Protein AF-A0A533XCV8-F1 (afdb_monomer_lite)

Structure (mmCIF, N/CA/C/O backbone):
data_AF-A0A533XCV8-F1
#
_entry.id   AF-A0A533XCV8-F1
#
loop_
_atom_site.group_PDB
_atom_site.id
_atom_site.type_symbol
_atom_site.label_atom_id
_atom_site.label_alt_id
_atom_site.label_comp_id
_atom_site.label_asym_id
_atom_site.label_entity_id
_atom_site.label_seq_id
_atom_site.pdbx_PDB_ins_code
_atom_site.Cartn_x
_atom_site.Cartn_y
_atom_site.Cartn_z
_atom_site.occupancy
_atom_site.B_iso_or_equiv
_atom_site.auth_seq_id
_atom_site.auth_comp_id
_atom_site.auth_asym_id
_atom_site.auth_atom_id
_atom_site.pdbx_PDB_model_num
ATOM 1 N N . LYS A 1 1 ? -4.853 5.357 18.536 1.00 61.16 1 LYS A N 1
ATOM 2 C CA . LYS A 1 1 ? -4.078 4.094 18.663 1.00 61.16 1 LYS A CA 1
ATOM 3 C C . LYS A 1 1 ? -4.534 3.035 17.658 1.00 61.16 1 LYS A C 1
ATOM 5 O O . LYS A 1 1 ? -3.733 2.631 16.838 1.00 61.16 1 LYS A O 1
ATOM 10 N N . LYS A 1 2 ? -5.814 2.624 17.651 1.00 83.56 2 LYS A N 1
ATOM 11 C CA . LYS A 1 2 ? -6.290 1.543 16.761 1.00 83.56 2 LYS A CA 1
ATOM 12 C C . LYS A 1 2 ? -6.132 1.835 15.252 1.00 83.56 2 LYS A C 1
ATOM 14 O O . LYS A 1 2 ? -5.887 0.911 14.488 1.00 83.56 2 LYS A O 1
ATOM 19 N N . ILE A 1 3 ? -6.271 3.096 14.828 1.00 85.94 3 ILE A N 1
ATOM 20 C CA . ILE A 1 3 ? -6.169 3.492 13.410 1.00 85.94 3 ILE A CA 1
ATOM 21 C C . ILE A 1 3 ? -4.708 3.542 12.951 1.00 85.94 3 ILE A C 1
ATOM 23 O O . ILE A 1 3 ? -4.402 3.100 11.849 1.00 85.94 3 ILE A O 1
ATOM 27 N N . GLU A 1 4 ? -3.806 4.042 13.794 1.00 87.31 4 GLU A N 1
ATOM 28 C CA . GLU A 1 4 ? -2.370 4.082 13.510 1.00 87.31 4 GLU A CA 1
ATOM 29 C C . GLU A 1 4 ? -1.775 2.669 13.460 1.00 87.31 4 GLU A C 1
ATOM 31 O O . GLU A 1 4 ? -0.963 2.366 12.590 1.00 87.31 4 GLU A O 1
ATOM 36 N N . ASP A 1 5 ? -2.231 1.776 14.342 1.00 90.69 5 ASP A N 1
ATOM 37 C CA . ASP A 1 5 ? -1.840 0.365 14.310 1.00 90.69 5 ASP A CA 1
ATOM 38 C C . ASP A 1 5 ? -2.317 -0.308 13.008 1.00 90.69 5 ASP A C 1
ATOM 40 O O . ASP A 1 5 ? -1.562 -1.043 12.367 1.00 90.69 5 ASP A O 1
ATOM 44 N N . LEU A 1 6 ? -3.548 -0.007 12.573 1.00 90.81 6 LEU A N 1
ATOM 45 C CA . LEU A 1 6 ? -4.111 -0.500 11.314 1.00 90.81 6 LEU A CA 1
ATOM 46 C C . LEU A 1 6 ? -3.340 0.024 10.094 1.00 90.81 6 LEU A C 1
ATOM 48 O O . LEU A 1 6 ? -2.977 -0.756 9.211 1.00 90.81 6 LEU A O 1
ATOM 52 N N . SER A 1 7 ? -3.059 1.329 10.030 1.00 92.88 7 SER A N 1
ATOM 53 C CA . SER A 1 7 ? -2.321 1.917 8.908 1.00 92.88 7 SER A CA 1
ATOM 54 C C . SER A 1 7 ? -0.902 1.354 8.824 1.00 92.88 7 SER A C 1
ATOM 56 O O . SER A 1 7 ? -0.453 0.993 7.734 1.00 92.88 7 SER A O 1
ATOM 58 N N . GLN A 1 8 ? -0.234 1.162 9.965 1.00 94.25 8 GLN A N 1
ATOM 59 C CA . GLN A 1 8 ? 1.078 0.524 10.031 1.00 94.25 8 GLN A CA 1
ATOM 60 C C . GLN A 1 8 ? 1.030 -0.947 9.598 1.00 94.25 8 GLN A C 1
ATOM 62 O O . GLN A 1 8 ? 1.933 -1.410 8.894 1.00 94.25 8 GLN A O 1
ATOM 67 N N . GLN A 1 9 ? -0.013 -1.691 9.975 1.00 93.94 9 GLN A N 1
ATOM 68 C CA . GLN A 1 9 ? -0.202 -3.080 9.552 1.00 93.94 9 GLN A CA 1
ATOM 69 C C . GLN A 1 9 ? -0.364 -3.181 8.030 1.00 93.94 9 GLN A C 1
ATOM 71 O O . GLN A 1 9 ? 0.322 -3.983 7.391 1.00 93.94 9 GLN A O 1
ATOM 76 N N . ILE A 1 10 ? -1.214 -2.337 7.438 1.00 94.94 10 ILE A N 1
ATOM 77 C CA . ILE A 1 10 ? -1.440 -2.292 5.987 1.00 94.94 10 ILE A CA 1
ATOM 78 C C . ILE A 1 10 ? -0.156 -1.883 5.260 1.00 94.94 10 ILE A C 1
ATOM 80 O O . ILE A 1 10 ? 0.253 -2.559 4.318 1.00 94.94 10 ILE A O 1
ATOM 84 N N . TYR A 1 11 ? 0.521 -0.833 5.730 1.00 96.81 11 TYR A N 1
ATOM 85 C CA . TYR A 1 11 ? 1.778 -0.356 5.150 1.00 96.81 11 TYR A CA 1
ATOM 86 C C . TYR A 1 11 ? 2.883 -1.419 5.193 1.00 96.81 11 TYR A C 1
ATOM 88 O O . TYR A 1 11 ? 3.662 -1.584 4.247 1.00 96.81 11 TYR A O 1
ATOM 96 N N . THR A 1 12 ? 2.934 -2.188 6.284 1.00 96.31 12 THR A N 1
ATOM 97 C CA . THR A 1 12 ? 3.885 -3.291 6.443 1.00 96.31 12 THR A CA 1
ATOM 98 C C . THR A 1 12 ? 3.589 -4.414 5.459 1.00 96.31 12 THR A C 1
ATOM 100 O O . THR A 1 12 ? 4.494 -4.847 4.747 1.00 96.31 12 THR A O 1
ATOM 103 N N . ARG A 1 13 ? 2.324 -4.840 5.384 1.00 95.75 13 ARG A N 1
ATOM 104 C CA . ARG A 1 13 ? 1.868 -5.941 4.530 1.00 95.75 13 ARG A CA 1
ATOM 105 C C . ARG A 1 13 ? 2.032 -5.637 3.044 1.00 95.75 13 ARG A C 1
ATOM 107 O O . ARG A 1 13 ? 2.661 -6.415 2.335 1.00 95.75 13 ARG A O 1
ATOM 114 N N . LEU A 1 14 ? 1.522 -4.494 2.584 1.00 96.38 14 LEU A N 1
ATOM 115 C CA . LEU A 1 14 ? 1.618 -4.088 1.178 1.00 96.38 14 LEU A CA 1
ATOM 116 C C . LEU A 1 14 ? 3.056 -3.767 0.755 1.00 96.38 14 LEU A C 1
ATOM 118 O O . LEU A 1 14 ? 3.383 -3.860 -0.423 1.00 96.38 14 LEU A O 1
ATOM 122 N N . GLY A 1 15 ? 3.930 -3.436 1.707 1.00 96.56 15 GLY A N 1
ATOM 123 C CA . GLY A 1 15 ? 5.348 -3.220 1.444 1.00 96.56 15 GLY A CA 1
ATOM 124 C C . GLY A 1 15 ? 6.187 -4.490 1.309 1.00 96.56 15 GLY A C 1
ATOM 125 O O . GLY A 1 15 ? 7.312 -4.399 0.842 1.00 96.56 15 GLY A O 1
ATOM 126 N N . ALA A 1 16 ? 5.686 -5.664 1.703 1.00 96.06 16 ALA A N 1
ATOM 127 C CA . ALA A 1 16 ? 6.457 -6.908 1.636 1.00 96.06 16 ALA A CA 1
ATOM 128 C C . ALA A 1 16 ? 6.902 -7.320 0.210 1.00 96.06 16 ALA A C 1
ATOM 130 O O . ALA A 1 16 ? 8.022 -7.810 0.077 1.00 96.06 16 ALA A O 1
ATOM 131 N N . PRO A 1 17 ? 6.084 -7.158 -0.850 1.00 94.88 17 PRO A N 1
ATOM 132 C CA . PRO A 1 17 ? 6.507 -7.397 -2.235 1.00 94.88 17 PRO A CA 1
ATOM 133 C C . PRO A 1 17 ? 7.109 -6.154 -2.927 1.00 94.88 17 PRO A C 1
ATOM 135 O O . PRO A 1 17 ? 7.335 -6.192 -4.136 1.00 94.88 17 PRO A O 1
ATOM 138 N N . ALA A 1 18 ? 7.300 -5.041 -2.210 1.00 96.19 18 ALA A N 1
ATOM 139 C CA . ALA A 1 18 ? 7.815 -3.798 -2.775 1.00 96.19 18 ALA A CA 1
ATOM 140 C C . ALA A 1 18 ? 9.341 -3.717 -2.642 1.00 96.19 18 ALA A C 1
ATOM 142 O O . ALA A 1 18 ? 9.884 -4.038 -1.586 1.00 96.19 18 ALA A O 1
ATOM 143 N N . ASP A 1 19 ? 10.012 -3.235 -3.688 1.00 95.50 19 ASP A N 1
ATOM 144 C CA . ASP A 1 19 ? 11.443 -2.912 -3.644 1.00 95.50 19 ASP A CA 1
ATOM 145 C C . ASP A 1 19 ? 11.665 -1.663 -2.772 1.00 95.50 19 ASP A C 1
ATOM 147 O O . ASP A 1 19 ? 12.564 -1.624 -1.933 1.00 95.50 19 ASP A O 1
ATOM 151 N N . GLU A 1 20 ? 10.786 -0.666 -2.916 1.00 96.06 20 GLU A N 1
ATOM 152 C CA . GLU A 1 20 ? 10.763 0.549 -2.100 1.00 96.06 20 GLU A CA 1
ATOM 153 C C . GLU A 1 20 ? 9.32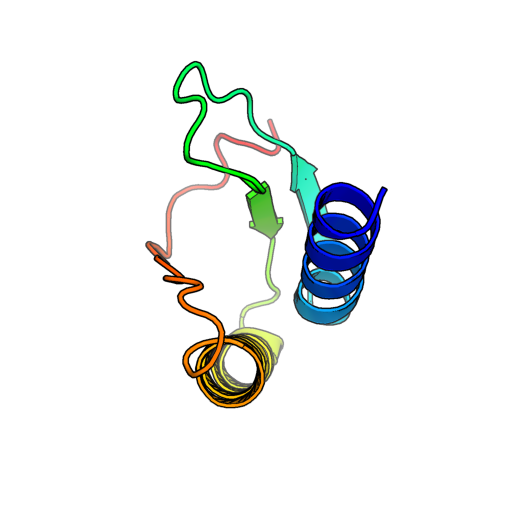9 0.971 -1.762 1.00 96.06 20 GLU A C 1
ATOM 155 O O . GLU A 1 20 ? 8.369 0.663 -2.475 1.00 96.06 20 GLU A O 1
ATOM 160 N N . ARG A 1 21 ? 9.170 1.718 -0.667 1.00 96.31 21 ARG A N 1
ATOM 161 C CA . ARG A 1 21 ? 7.883 2.280 -0.240 1.00 96.31 21 ARG A CA 1
ATOM 162 C C . ARG A 1 21 ? 8.071 3.624 0.440 1.00 96.31 21 ARG A C 1
ATOM 164 O O . ARG A 1 21 ? 9.052 3.829 1.152 1.00 96.31 21 ARG A O 1
ATOM 171 N N . THR A 1 22 ? 7.105 4.513 0.257 1.00 95.88 22 THR A N 1
ATOM 172 C CA . THR A 1 22 ? 7.107 5.825 0.903 1.00 95.88 22 THR A CA 1
ATOM 173 C C . THR A 1 22 ? 5.698 6.255 1.286 1.00 95.88 22 THR A C 1
ATOM 175 O O . THR A 1 22 ? 4.726 5.925 0.600 1.00 95.88 22 THR A O 1
ATOM 178 N N . VAL A 1 23 ? 5.588 6.991 2.391 1.00 95.56 23 VAL A N 1
ATOM 179 C CA . VAL A 1 23 ? 4.339 7.622 2.825 1.00 95.56 23 VAL A CA 1
ATOM 180 C C . VAL A 1 23 ? 4.246 8.994 2.173 1.00 95.56 23 VAL A C 1
ATOM 182 O O . VAL A 1 23 ? 5.179 9.793 2.218 1.00 95.56 23 VAL A O 1
ATOM 185 N N . LEU A 1 24 ? 3.098 9.270 1.573 1.00 92.00 24 LEU A N 1
ATOM 186 C CA . LEU A 1 24 ? 2.790 10.532 0.925 1.00 92.00 24 LEU A CA 1
ATOM 187 C C . LEU A 1 24 ? 2.000 11.425 1.882 1.00 92.00 24 LEU A C 1
ATOM 189 O O . LEU A 1 24 ? 1.224 10.947 2.712 1.00 92.00 24 LEU A O 1
ATOM 193 N N . LYS A 1 25 ? 2.159 12.743 1.742 1.00 88.56 25 LYS A N 1
ATOM 194 C CA . LYS A 1 25 ? 1.309 13.694 2.464 1.00 88.56 25 LYS A CA 1
ATOM 195 C C . LYS A 1 25 ? -0.139 13.575 1.983 1.00 88.56 25 LYS A C 1
ATOM 197 O O . LYS A 1 25 ? -0.400 13.323 0.807 1.00 88.56 25 LYS A O 1
ATOM 202 N N . SER A 1 26 ? -1.073 13.753 2.905 1.00 86.69 26 SER A N 1
ATOM 203 C CA . SER A 1 26 ? -2.499 13.871 2.626 1.00 86.69 26 SER A CA 1
ATOM 204 C C . SER A 1 26 ? -3.074 14.918 3.564 1.00 86.69 26 SER A C 1
ATOM 206 O O . SER A 1 26 ? -2.916 14.794 4.776 1.00 86.69 26 SER A O 1
ATOM 208 N N . ASP A 1 27 ? -3.760 15.909 3.004 1.00 83.88 27 ASP A N 1
ATOM 209 C CA . ASP A 1 27 ? -4.455 16.941 3.782 1.00 83.88 27 ASP A CA 1
ATOM 210 C C . ASP A 1 27 ? -5.896 16.518 4.131 1.00 83.88 27 ASP A C 1
ATOM 212 O O . ASP A 1 27 ? -6.638 17.249 4.782 1.00 83.88 27 ASP A O 1
ATOM 216 N N . HIS A 1 28 ? -6.311 15.321 3.701 1.00 87.00 28 HIS A N 1
ATOM 217 C CA . HIS A 1 28 ? -7.628 14.770 3.995 1.00 87.00 28 HIS A CA 1
ATOM 218 C C . HIS A 1 28 ? -7.602 13.934 5.274 1.00 87.00 28 HIS A C 1
ATOM 220 O O . HIS A 1 28 ? -7.025 12.848 5.294 1.00 87.00 28 HIS A O 1
ATOM 226 N N . GLU A 1 29 ? -8.317 14.397 6.302 1.00 84.31 29 GLU A N 1
ATOM 227 C CA . GLU A 1 29 ? -8.437 13.734 7.613 1.00 84.31 29 GLU A CA 1
ATOM 228 C C . GLU A 1 29 ? -9.017 12.308 7.540 1.00 84.31 29 GLU A C 1
ATOM 230 O O . GLU A 1 29 ? -8.805 11.499 8.438 1.00 84.31 29 GLU A O 1
ATOM 235 N N . GLN A 1 30 ? -9.734 11.980 6.460 1.00 88.56 30 GLN A N 1
ATOM 236 C CA . GLN A 1 30 ? -10.319 10.652 6.233 1.00 88.56 30 GLN A CA 1
ATOM 237 C C . GLN A 1 30 ? -9.325 9.641 5.636 1.00 88.56 30 GLN A C 1
ATOM 239 O O . GLN A 1 30 ? -9.615 8.445 5.597 1.00 88.56 30 GLN A O 1
ATOM 244 N N . ILE A 1 31 ? -8.157 10.092 5.166 1.00 92.75 31 ILE A N 1
ATOM 245 C CA . ILE A 1 31 ? -7.125 9.214 4.609 1.00 92.75 31 ILE A CA 1
ATOM 246 C C . ILE A 1 31 ? -6.162 8.822 5.725 1.00 92.75 31 ILE A C 1
ATOM 248 O O . ILE A 1 31 ? -5.302 9.596 6.135 1.00 92.75 31 ILE A O 1
ATOM 252 N N . ILE A 1 32 ? -6.282 7.578 6.183 1.00 92.75 32 ILE A N 1
ATOM 253 C CA . ILE A 1 32 ? -5.441 7.039 7.262 1.00 92.75 32 ILE A CA 1
ATOM 254 C C . ILE A 1 32 ? -4.073 6.537 6.769 1.00 92.75 32 ILE A C 1
ATOM 256 O O . ILE A 1 32 ? -3.164 6.326 7.569 1.00 92.75 32 ILE A O 1
ATOM 260 N N . LEU A 1 33 ? -3.935 6.311 5.458 1.00 94.81 33 LEU A N 1
ATOM 261 C CA . LEU A 1 33 ? -2.699 5.898 4.800 1.00 94.81 33 LEU A CA 1
ATOM 262 C C . LEU A 1 33 ? -2.710 6.365 3.341 1.00 94.81 33 LEU A C 1
ATOM 264 O O . LEU A 1 33 ? -3.547 5.928 2.554 1.00 94.81 33 LEU A O 1
ATOM 268 N N . ASN A 1 34 ? -1.746 7.207 2.980 1.00 95.88 34 ASN A N 1
ATOM 269 C CA . ASN A 1 34 ? -1.428 7.541 1.596 1.00 95.88 34 ASN A CA 1
ATOM 270 C C . ASN A 1 34 ? 0.011 7.091 1.334 1.00 95.88 34 ASN A C 1
ATOM 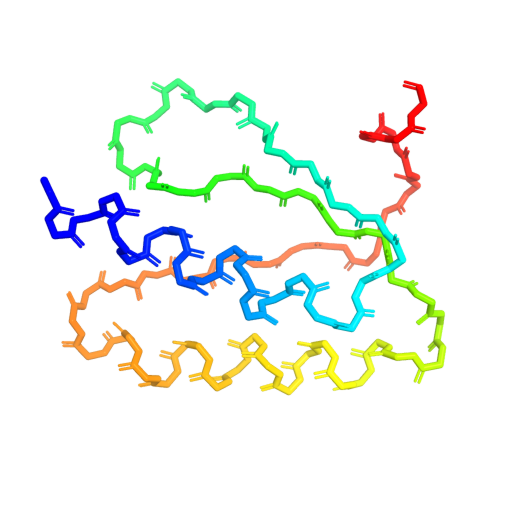272 O O . ASN A 1 34 ? 0.923 7.558 2.013 1.00 95.88 34 ASN A O 1
ATOM 276 N N . ALA A 1 35 ? 0.230 6.153 0.416 1.00 96.19 35 ALA A N 1
ATOM 277 C CA . ALA A 1 35 ? 1.551 5.571 0.199 1.00 96.19 35 ALA A CA 1
ATOM 278 C C . ALA A 1 35 ? 1.766 5.180 -1.262 1.00 96.19 35 ALA A C 1
ATOM 280 O O . ALA A 1 35 ? 0.832 4.771 -1.953 1.00 96.19 35 ALA A O 1
ATOM 281 N N . ALA A 1 36 ? 3.019 5.264 -1.701 1.00 96.62 36 ALA A N 1
ATOM 282 C CA . ALA A 1 36 ? 3.476 4.742 -2.980 1.00 96.62 36 ALA A CA 1
ATOM 283 C C . ALA A 1 36 ? 4.383 3.528 -2.753 1.00 96.62 36 ALA A C 1
ATOM 285 O O . ALA A 1 36 ? 5.157 3.490 -1.793 1.00 96.62 36 ALA A O 1
ATOM 286 N N . TYR A 1 37 ? 4.306 2.562 -3.669 1.00 96.44 37 TYR A N 1
ATOM 287 C CA . TYR A 1 37 ? 5.111 1.342 -3.649 1.00 96.44 37 TYR A CA 1
ATOM 288 C C . TYR A 1 37 ? 5.788 1.151 -5.007 1.00 96.44 37 TYR A C 1
ATOM 290 O O . TYR A 1 37 ? 5.119 1.156 -6.043 1.00 96.44 37 TYR A O 1
ATOM 298 N N . LEU A 1 38 ? 7.108 0.984 -4.999 1.00 96.31 38 LEU A N 1
ATOM 299 C CA . LEU A 1 38 ? 7.889 0.627 -6.174 1.00 96.31 38 LEU A CA 1
ATOM 300 C C . LEU A 1 38 ? 7.937 -0.897 -6.250 1.00 96.31 38 LEU A C 1
ATOM 302 O O . LEU A 1 38 ? 8.560 -1.546 -5.414 1.00 96.31 38 LEU A O 1
ATOM 306 N N . ILE A 1 39 ? 7.224 -1.470 -7.216 1.00 95.88 39 ILE A N 1
ATOM 307 C CA . ILE A 1 39 ? 7.052 -2.921 -7.324 1.00 95.88 39 ILE A CA 1
ATOM 308 C C . ILE A 1 39 ? 7.839 -3.445 -8.519 1.00 95.88 39 ILE A C 1
ATOM 310 O O . ILE A 1 39 ? 7.634 -2.992 -9.652 1.00 95.88 39 ILE A O 1
ATOM 314 N N . ASN A 1 40 ? 8.683 -4.453 -8.292 1.00 94.62 40 ASN A N 1
ATOM 315 C CA . ASN A 1 40 ? 9.294 -5.202 -9.379 1.00 94.62 40 ASN A CA 1
ATOM 316 C C . ASN A 1 40 ? 8.203 -5.783 -10.286 1.00 94.62 40 ASN A C 1
ATOM 318 O O . ASN A 1 40 ? 7.243 -6.383 -9.806 1.00 94.62 40 ASN A O 1
ATOM 322 N N . ARG A 1 41 ? 8.363 -5.696 -11.612 1.00 92.62 41 ARG A N 1
ATOM 323 C CA . ARG A 1 41 ? 7.352 -6.187 -12.566 1.00 92.62 41 ARG A CA 1
ATOM 324 C C . ARG A 1 41 ? 6.942 -7.649 -12.330 1.00 92.62 41 ARG A C 1
ATOM 326 O O . ARG A 1 41 ? 5.805 -8.002 -12.623 1.00 92.62 41 ARG A O 1
ATOM 333 N N . ARG A 1 42 ? 7.844 -8.483 -11.799 1.00 96.25 42 ARG A N 1
ATOM 334 C CA . ARG A 1 42 ? 7.578 -9.894 -11.466 1.00 96.25 42 ARG A CA 1
ATOM 335 C C . ARG A 1 42 ? 6.707 -10.076 -10.216 1.00 96.25 42 ARG A C 1
ATOM 337 O O . ARG A 1 42 ? 6.015 -11.079 -10.121 1.00 96.25 42 ARG A O 1
ATOM 344 N N . GLU A 1 43 ? 6.695 -9.103 -9.307 1.00 96.81 43 GLU A N 1
ATOM 345 C CA . GLU A 1 43 ? 5.940 -9.143 -8.046 1.00 96.81 43 GLU A CA 1
ATOM 346 C C . GLU A 1 43 ? 4.577 -8.429 -8.135 1.00 96.81 43 GLU A C 1
ATOM 348 O O . GLU A 1 43 ? 3.801 -8.469 -7.182 1.00 96.81 43 GLU A O 1
ATOM 353 N N . VAL A 1 44 ? 4.235 -7.804 -9.272 1.00 94.69 44 VAL A N 1
ATOM 354 C CA . VAL A 1 44 ? 2.982 -7.034 -9.435 1.00 94.69 44 VAL A CA 1
ATOM 355 C C . VAL A 1 44 ? 1.740 -7.873 -9.133 1.00 94.69 44 VAL A C 1
ATOM 357 O O . VAL A 1 44 ? 0.858 -7.414 -8.409 1.00 94.69 44 VAL A O 1
ATOM 360 N N . GLU A 1 45 ? 1.668 -9.110 -9.628 1.00 95.69 45 GLU A N 1
ATOM 361 C CA . GLU A 1 45 ? 0.525 -9.991 -9.351 1.00 95.69 45 GLU A CA 1
ATOM 362 C C . GLU A 1 45 ? 0.413 -10.341 -7.864 1.00 95.69 45 GLU A C 1
ATOM 364 O O . GLU A 1 45 ? -0.687 -10.425 -7.317 1.00 95.69 45 GLU A O 1
ATOM 369 N N . ARG A 1 46 ? 1.551 -10.533 -7.189 1.00 96.56 46 ARG A N 1
ATOM 370 C CA . ARG A 1 46 ? 1.587 -10.790 -5.748 1.00 96.56 46 ARG A CA 1
ATOM 371 C C . ARG A 1 46 ? 1.124 -9.561 -4.972 1.00 96.56 46 ARG A C 1
ATOM 373 O O . ARG A 1 46 ? 0.292 -9.698 -4.082 1.00 96.56 46 ARG A O 1
ATOM 380 N N . PHE A 1 47 ? 1.599 -8.372 -5.338 1.00 96.69 47 PHE A N 1
ATOM 381 C CA . PHE A 1 47 ? 1.155 -7.116 -4.735 1.00 96.69 47 PHE A CA 1
ATOM 382 C C . PHE A 1 47 ? -0.354 -6.904 -4.910 1.00 96.69 47 PHE A C 1
ATOM 384 O O . PHE A 1 47 ? -1.045 -6.599 -3.943 1.00 96.69 47 PHE A O 1
ATOM 391 N N . GLN A 1 48 ? -0.897 -7.140 -6.108 1.00 95.56 48 GLN A N 1
ATOM 392 C CA . GLN A 1 48 ? -2.340 -7.038 -6.353 1.00 95.56 48 GLN A CA 1
ATOM 393 C C . GLN A 1 48 ? -3.149 -8.023 -5.500 1.00 95.56 48 GLN A C 1
ATOM 395 O O . GLN A 1 48 ? -4.176 -7.643 -4.943 1.00 95.56 48 GLN A O 1
ATOM 400 N N . LYS A 1 49 ? -2.673 -9.264 -5.332 1.00 96.56 49 LYS A N 1
ATOM 401 C CA . LYS A 1 49 ? -3.309 -10.238 -4.430 1.00 96.56 49 LYS A CA 1
ATOM 402 C C . LYS A 1 49 ? -3.323 -9.754 -2.980 1.00 96.56 49 LYS A C 1
ATOM 404 O O . LYS A 1 49 ? -4.340 -9.912 -2.311 1.00 96.56 49 LYS A O 1
ATOM 409 N N . GLU A 1 50 ? -2.241 -9.139 -2.506 1.00 96.94 50 GLU A N 1
ATOM 410 C CA . GLU A 1 50 ? -2.200 -8.555 -1.159 1.00 96.94 50 GLU A CA 1
ATOM 411 C C . GLU A 1 50 ? -3.152 -7.362 -1.012 1.00 96.94 50 GLU A C 1
ATOM 413 O O . GLU A 1 50 ? -3.830 -7.256 0.007 1.00 96.94 50 GLU A O 1
ATOM 418 N N . VAL A 1 51 ? -3.276 -6.503 -2.030 1.00 96.38 51 VAL A N 1
ATOM 419 C CA . VAL A 1 51 ? -4.261 -5.404 -2.042 1.00 96.38 51 VAL A CA 1
ATOM 420 C C . VAL A 1 51 ? -5.685 -5.940 -1.917 1.00 96.38 51 VAL A C 1
ATOM 422 O O . VAL A 1 51 ? -6.451 -5.454 -1.085 1.00 96.38 51 VAL A O 1
ATOM 425 N N . GLU A 1 52 ? -6.047 -6.947 -2.711 1.00 96.25 52 GLU A N 1
ATOM 426 C CA . GLU A 1 52 ? -7.384 -7.547 -2.653 1.00 96.25 52 GLU A CA 1
ATOM 427 C C . GLU A 1 52 ? -7.639 -8.257 -1.320 1.00 96.25 52 GLU A C 1
ATOM 429 O O . GLU A 1 52 ? -8.740 -8.190 -0.771 1.00 96.25 52 GLU A O 1
ATOM 434 N N . ALA A 1 53 ? -6.615 -8.882 -0.741 1.00 95.69 53 ALA A N 1
ATOM 435 C CA . ALA A 1 53 ? -6.726 -9.482 0.579 1.00 95.69 53 ALA A CA 1
ATOM 436 C C . ALA A 1 53 ? -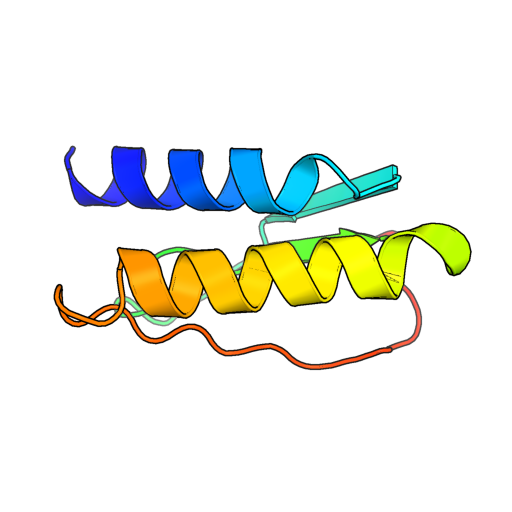6.924 -8.418 1.675 1.00 95.69 53 ALA A C 1
ATOM 438 O O . ALA A 1 53 ? -7.819 -8.567 2.498 1.00 95.69 53 ALA A O 1
ATOM 439 N N . VAL A 1 54 ? -6.193 -7.296 1.639 1.00 94.56 54 VAL A N 1
ATOM 440 C CA . VAL A 1 54 ? -6.423 -6.146 2.537 1.00 94.56 54 VAL A CA 1
ATOM 441 C C . VAL A 1 54 ? -7.841 -5.590 2.370 1.00 94.56 54 VAL A C 1
ATOM 443 O O . VAL A 1 54 ? -8.520 -5.337 3.364 1.00 94.56 54 VAL A O 1
ATOM 446 N N . ARG A 1 55 ? -8.328 -5.437 1.131 1.00 94.62 55 ARG A N 1
ATOM 447 C CA . ARG A 1 55 ? -9.713 -5.008 0.862 1.00 94.62 55 ARG A CA 1
ATOM 448 C C . ARG A 1 55 ? -10.732 -5.926 1.517 1.00 94.62 55 ARG A C 1
ATOM 450 O O . ARG A 1 55 ? -11.690 -5.444 2.111 1.00 94.62 55 ARG A O 1
ATOM 457 N N . LYS A 1 56 ? -10.530 -7.237 1.414 1.00 93.69 56 LYS A N 1
ATOM 458 C CA . LYS A 1 56 ? -11.428 -8.229 2.003 1.00 93.69 56 LYS A CA 1
ATOM 459 C C . LYS A 1 56 ? -11.363 -8.228 3.530 1.00 93.69 56 LYS A C 1
ATOM 461 O O . LYS A 1 56 ? -12.411 -8.258 4.168 1.00 93.69 56 LYS A O 1
ATOM 466 N N . ASP A 1 57 ? -10.157 -8.189 4.090 1.00 92.00 57 ASP A N 1
ATOM 467 C CA . ASP A 1 57 ? -9.930 -8.312 5.531 1.00 92.00 57 ASP A CA 1
ATOM 468 C C . ASP A 1 57 ? -10.474 -7.098 6.297 1.00 92.00 57 ASP A C 1
ATOM 470 O O . ASP A 1 57 ? -11.036 -7.262 7.374 1.00 92.00 57 ASP A O 1
ATOM 474 N N . PHE A 1 58 ? -10.371 -5.895 5.719 1.00 87.50 58 PHE A N 1
ATOM 475 C CA . PHE A 1 58 ? -10.735 -4.647 6.402 1.00 87.50 58 PHE A CA 1
ATOM 476 C C . PHE A 1 58 ? -11.952 -3.922 5.807 1.00 87.50 58 PHE A C 1
ATOM 478 O O . PHE A 1 58 ? -12.468 -2.985 6.417 1.00 87.50 58 PHE A O 1
ATOM 485 N N . GLY A 1 59 ? -12.461 -4.345 4.646 1.00 82.06 59 GLY A N 1
ATOM 486 C CA . GLY A 1 59 ? -13.625 -3.718 4.008 1.00 82.06 59 GLY A CA 1
ATOM 487 C C . GLY A 1 59 ? -14.904 -3.809 4.846 1.00 82.06 59 GLY A C 1
ATOM 488 O O . GLY A 1 59 ? -15.715 -2.887 4.842 1.00 82.06 59 GLY A O 1
ATOM 489 N N . GLY A 1 60 ?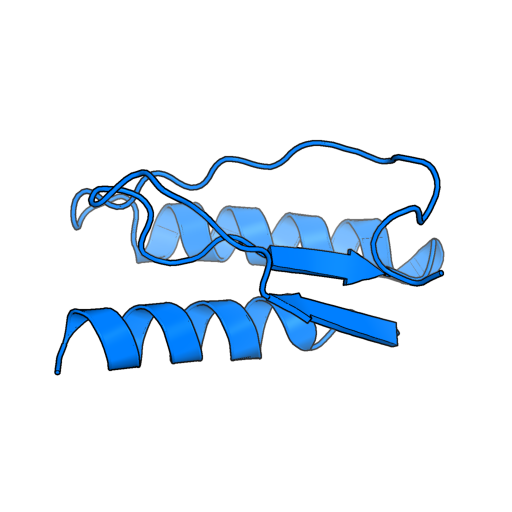 -15.055 -4.880 5.634 1.00 80.75 60 GLY A N 1
ATOM 490 C CA . GLY A 1 60 ? -16.165 -5.034 6.583 1.00 80.75 60 GLY A CA 1
ATOM 491 C C . GLY A 1 60 ? -16.118 -4.062 7.770 1.00 80.75 60 GLY A C 1
ATOM 492 O O . GLY A 1 60 ? -17.139 -3.837 8.411 1.00 80.75 60 GLY A O 1
ATOM 493 N N . GLU A 1 61 ? -14.961 -3.453 8.039 1.00 82.62 61 GLU A N 1
ATOM 494 C CA . GLU A 1 61 ? -14.761 -2.466 9.109 1.00 82.62 61 GLU A CA 1
ATOM 495 C C . GLU A 1 61 ? -14.935 -1.016 8.616 1.00 82.62 61 GLU A C 1
ATOM 497 O O . GLU A 1 61 ? -14.673 -0.070 9.356 1.00 82.62 61 GLU A O 1
ATOM 502 N N . GLY A 1 62 ? -15.386 -0.827 7.368 1.00 85.88 62 GLY A N 1
ATOM 503 C CA . GLY A 1 62 ? -15.582 0.490 6.756 1.00 85.88 62 GLY A CA 1
ATOM 504 C C . GLY A 1 62 ? -14.326 1.075 6.103 1.00 85.88 62 GLY A C 1
ATOM 505 O O . GLY A 1 62 ? -14.345 2.235 5.691 1.00 85.88 62 GLY A O 1
ATOM 506 N N . LEU A 1 63 ? -13.241 0.299 5.981 1.00 89.94 63 LEU A N 1
ATOM 507 C CA . LEU A 1 63 ? -12.044 0.727 5.262 1.00 89.94 63 LEU A CA 1
ATOM 508 C C . LEU A 1 63 ? -12.257 0.636 3.747 1.00 89.94 63 LEU A C 1
ATOM 510 O O . LEU A 1 63 ? -12.611 -0.415 3.214 1.00 89.94 63 LEU A O 1
ATOM 514 N N . ILE A 1 64 ? -11.942 1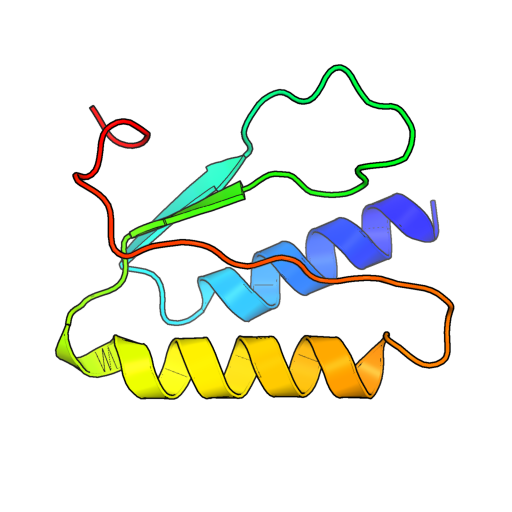.718 3.038 1.00 93.00 64 ILE A N 1
ATOM 515 C CA . ILE A 1 64 ? -11.955 1.754 1.576 1.00 93.00 64 ILE A CA 1
ATOM 516 C C . ILE A 1 64 ? -10.514 1.855 1.080 1.00 93.00 64 ILE A C 1
ATOM 518 O O . ILE A 1 64 ? -9.786 2.780 1.436 1.00 93.00 64 ILE A O 1
ATOM 522 N N . VAL A 1 65 ? -10.095 0.902 0.245 1.00 93.88 65 VAL A N 1
ATOM 523 C CA . VAL A 1 65 ? -8.739 0.869 -0.319 1.00 93.88 65 VAL A CA 1
ATOM 524 C C . VAL A 1 65 ? -8.790 1.256 -1.789 1.00 93.88 65 VAL A C 1
ATOM 526 O O . VAL A 1 65 ? -9.235 0.475 -2.634 1.00 93.88 65 VAL A O 1
ATOM 529 N N . HIS A 1 66 ? -8.273 2.436 -2.112 1.00 94.06 66 HIS A N 1
ATOM 530 C CA . HIS A 1 66 ? -8.066 2.867 -3.490 1.00 94.06 66 HIS A CA 1
ATOM 531 C C . HIS A 1 66 ? -6.641 2.556 -3.944 1.00 94.06 66 HIS A C 1
ATOM 533 O O . HIS A 1 66 ? -5.680 2.767 -3.211 1.00 94.06 66 HIS A O 1
ATOM 539 N N . THR A 1 67 ? -6.514 2.059 -5.171 1.00 93.62 67 THR A N 1
ATOM 540 C CA . THR A 1 67 ? -5.225 1.799 -5.816 1.00 93.62 67 THR A CA 1
ATOM 541 C C . THR A 1 67 ? -5.246 2.357 -7.222 1.00 93.62 67 THR A C 1
ATOM 543 O O . THR A 1 67 ? -6.230 2.191 -7.943 1.00 93.62 67 THR A O 1
ATOM 546 N N . SER A 1 68 ? -4.142 2.961 -7.629 1.00 92.00 68 SER A N 1
ATOM 547 C CA . SER A 1 68 ? -3.952 3.524 -8.959 1.00 92.00 68 SER A CA 1
ATOM 548 C C . SER A 1 68 ? -2.522 3.277 -9.432 1.00 92.00 68 SER A C 1
ATOM 550 O O . SER A 1 68 ? -1.627 3.047 -8.621 1.00 92.00 68 SER A O 1
ATOM 552 N N . GLY A 1 69 ? -2.315 3.287 -10.748 1.00 88.94 69 GLY A N 1
ATOM 553 C CA . GLY A 1 69 ? -1.048 2.899 -11.362 1.00 88.94 69 GLY A CA 1
ATOM 554 C C . GLY A 1 69 ? -1.226 1.845 -12.457 1.00 88.94 69 GLY A C 1
ATOM 555 O O . GLY A 1 69 ? -2.357 1.450 -12.748 1.00 88.94 69 GLY A O 1
ATOM 556 N N . PRO A 1 70 ? -0.121 1.373 -13.058 1.00 87.44 70 PRO A N 1
ATOM 557 C CA . PRO A 1 70 ? 1.258 1.808 -12.815 1.00 87.44 70 PRO A CA 1
ATOM 558 C C . PRO A 1 70 ? 1.525 3.231 -13.334 1.00 87.44 70 PRO A C 1
ATOM 560 O O . PRO A 1 70 ? 0.973 3.640 -14.354 1.00 87.44 70 PRO A O 1
ATOM 563 N N . TRP A 1 71 ? 2.376 3.981 -12.631 1.00 87.62 71 TRP A N 1
ATOM 564 C CA . TRP A 1 71 ? 2.808 5.338 -12.993 1.00 87.62 71 TRP A CA 1
ATOM 565 C C . TRP A 1 71 ? 4.333 5.395 -13.107 1.00 87.62 71 TRP A C 1
ATOM 567 O O . TRP A 1 71 ? 5.025 4.506 -12.611 1.00 87.62 71 TRP A O 1
ATOM 577 N N . ALA A 1 72 ? 4.871 6.448 -13.729 1.00 85.69 72 ALA A N 1
ATOM 578 C CA . ALA A 1 72 ? 6.296 6.742 -13.591 1.00 85.69 72 ALA A CA 1
ATOM 579 C C . ALA A 1 72 ? 6.638 6.998 -12.103 1.00 85.69 72 ALA A C 1
ATOM 581 O O . ALA A 1 72 ? 5.781 7.498 -11.366 1.00 85.69 72 ALA A O 1
ATOM 582 N N . PRO A 1 73 ? 7.853 6.650 -11.635 1.00 87.12 73 PRO A N 1
ATOM 583 C CA . PRO A 1 73 ? 8.188 6.572 -10.210 1.00 87.12 73 PRO A CA 1
ATOM 584 C C . PRO A 1 73 ? 8.466 7.949 -9.573 1.00 87.12 73 PRO A C 1
ATOM 586 O O . PRO A 1 73 ? 9.440 8.116 -8.850 1.00 87.12 73 PRO A O 1
ATOM 589 N N . TYR A 1 74 ? 7.599 8.940 -9.807 1.00 84.44 74 TYR A N 1
ATOM 590 C CA . TYR A 1 74 ? 7.752 10.322 -9.326 1.00 84.44 74 TYR A CA 1
ATOM 591 C C . TYR A 1 74 ? 7.893 10.441 -7.802 1.00 84.44 74 TYR A C 1
ATOM 593 O O . TYR A 1 74 ? 8.443 11.419 -7.312 1.00 84.44 74 TYR A O 1
ATOM 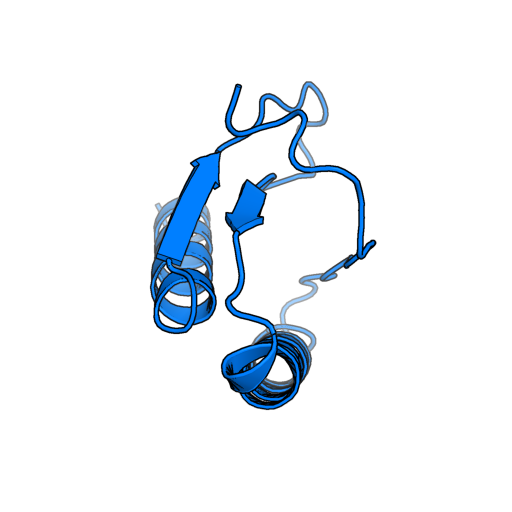601 N N . SER A 1 75 ? 7.386 9.460 -7.053 1.00 84.88 75 SER A N 1
ATOM 602 C CA . SER A 1 75 ? 7.475 9.411 -5.589 1.00 84.88 75 SER A CA 1
ATOM 603 C C . SER A 1 75 ? 8.818 8.892 -5.056 1.00 84.88 75 SER A C 1
ATOM 605 O O . SER A 1 75 ? 9.003 8.887 -3.844 1.00 84.88 75 SER A O 1
ATOM 607 N N . PHE A 1 76 ? 9.720 8.440 -5.931 1.00 86.75 76 PHE A N 1
ATOM 608 C CA . PHE A 1 76 ? 11.005 7.814 -5.583 1.00 86.75 76 PHE A CA 1
ATOM 609 C C . PHE A 1 76 ? 12.203 8.538 -6.228 1.00 86.75 76 PHE A C 1
ATOM 611 O O . PHE A 1 76 ? 13.276 7.956 -6.368 1.00 86.75 76 PHE A O 1
ATOM 618 N N . CYS A 1 77 ? 12.001 9.778 -6.685 1.00 74.62 77 CYS A N 1
ATOM 619 C CA . CYS A 1 77 ? 13.035 10.634 -7.272 1.00 74.62 77 CYS A CA 1
ATOM 620 C C . CYS A 1 77 ? 13.604 11.620 -6.249 1.00 74.62 77 CYS A C 1
ATOM 622 O O . CYS A 1 77 ? 12.826 12.085 -5.384 1.00 74.62 77 CYS A O 1
#

Secondary structure (DSSP, 8-state):
-HHHHHHHHHHHHHHTT-SEEEEPP---TT-S--EEEE--TTTHHHHHHHHHHHHHHHHTTT-----------GGG-

pLDDT: mean 91.58, std 6.02, range [61.16, 96.94]

Radius of gyration: 12.42 Å; chains: 1; bounding box: 29×28×32 Å

Sequence (77 aa):
KKIEDLSQQIYTRLGAPADERTVLKSDHEQIILNAAYLINRREVERFQKEVEAVRKDFGGEGLIVHTSGPWAPYSFC

Foldseek 3Di:
DVLLVLQVVLQVQLAPQAPDKDFDDDPDPPPSTDMDGHHDPVCVVVSVVSQVVSCVVCVVVVDDDDDDDDDDPPVVD